Protein AF-A0A1W9UJ99-F1 (afdb_monomer_lite)

Structure (mmCIF, N/CA/C/O backbone):
data_AF-A0A1W9UJ99-F1
#
_entry.id   AF-A0A1W9UJ99-F1
#
loop_
_atom_site.group_PDB
_atom_site.id
_atom_site.type_symbol
_atom_site.label_atom_id
_atom_site.label_alt_id
_atom_site.label_comp_id
_atom_site.label_asym_id
_atom_site.label_entity_id
_atom_site.label_seq_id
_atom_site.pdbx_PDB_ins_code
_atom_site.Cartn_x
_atom_site.Cartn_y
_atom_site.Cartn_z
_atom_site.occupancy
_atom_site.B_iso_or_equiv
_atom_site.auth_seq_id
_atom_site.auth_comp_id
_atom_site.auth_asym_id
_atom_site.auth_atom_id
_atom_site.pdbx_PDB_model_num
ATOM 1 N N . MET A 1 1 ? -7.312 0.271 16.858 1.00 78.75 1 MET A N 1
ATOM 2 C CA . MET A 1 1 ? -7.108 1.267 15.788 1.00 78.75 1 MET A CA 1
ATOM 3 C C . MET A 1 1 ? -7.672 0.674 14.503 1.00 78.75 1 MET A C 1
ATOM 5 O O . MET A 1 1 ? -7.726 -0.551 14.440 1.00 78.75 1 MET A O 1
ATOM 9 N N . LYS A 1 2 ? -8.188 1.459 13.547 1.00 89.50 2 LYS A N 1
ATOM 10 C CA . LYS A 1 2 ? -8.565 0.886 12.242 1.00 89.50 2 LYS A CA 1
ATOM 11 C C . LYS A 1 2 ? -7.372 0.958 11.298 1.00 89.50 2 LYS A C 1
ATOM 13 O O . LYS A 1 2 ? -6.664 1.961 11.296 1.00 89.50 2 LYS A O 1
ATOM 18 N N . HIS A 1 3 ? -7.205 -0.092 10.507 1.00 94.25 3 HIS A N 1
ATOM 19 C CA . HIS A 1 3 ? -6.171 -0.203 9.491 1.00 94.25 3 HIS A CA 1
ATOM 20 C C . HIS A 1 3 ? -6.827 -0.331 8.126 1.00 94.25 3 HIS A C 1
ATOM 22 O O . HIS A 1 3 ? -7.921 -0.896 7.988 1.00 94.25 3 HIS A O 1
ATOM 28 N N . TYR A 1 4 ? -6.153 0.204 7.125 1.00 93.50 4 TYR A N 1
ATOM 29 C CA . TYR A 1 4 ? -6.561 0.146 5.741 1.00 93.50 4 TYR A CA 1
ATOM 30 C C . TYR A 1 4 ? -5.396 -0.363 4.914 1.00 93.50 4 TYR A C 1
ATOM 32 O O . TYR A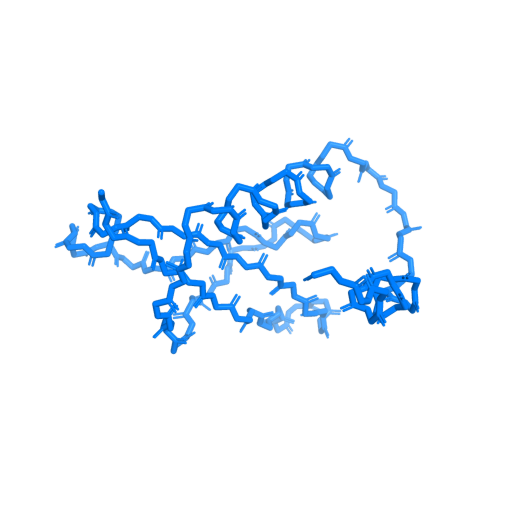 1 4 ? -4.245 -0.034 5.174 1.00 93.50 4 TYR A O 1
ATOM 40 N N . LYS A 1 5 ? -5.717 -1.133 3.884 1.00 93.44 5 LYS A N 1
ATOM 41 C CA . LYS A 1 5 ? -4.774 -1.546 2.857 1.00 93.44 5 LYS A CA 1
ATOM 42 C C . LYS A 1 5 ? -5.217 -1.062 1.493 1.00 93.44 5 LYS A C 1
ATOM 44 O O . LYS A 1 5 ? -6.407 -0.823 1.253 1.00 93.44 5 LYS A O 1
ATOM 49 N N . THR A 1 6 ? -4.268 -0.991 0.581 1.00 93.38 6 THR A N 1
ATOM 50 C CA . THR A 1 6 ? -4.518 -0.774 -0.834 1.00 93.38 6 THR A CA 1
ATOM 51 C C . THR A 1 6 ? -3.484 -1.502 -1.686 1.00 93.38 6 THR A C 1
ATOM 53 O O . THR A 1 6 ? -2.377 -1.792 -1.239 1.00 93.38 6 THR A O 1
ATOM 56 N N . THR A 1 7 ? -3.879 -1.821 -2.914 1.00 92.94 7 THR A N 1
ATOM 57 C CA . THR A 1 7 ? -2.957 -2.227 -3.968 1.00 92.94 7 THR A CA 1
ATOM 58 C C . THR A 1 7 ? -2.613 -0.994 -4.782 1.00 92.94 7 THR A C 1
ATOM 60 O O . THR A 1 7 ? -3.480 -0.408 -5.434 1.00 92.94 7 THR A O 1
ATOM 63 N N . VAL A 1 8 ? -1.341 -0.629 -4.760 1.00 92.69 8 VAL A N 1
ATOM 64 C CA . VAL A 1 8 ? -0.812 0.542 -5.444 1.00 92.69 8 VAL A CA 1
ATOM 65 C C . VAL A 1 8 ? -0.208 0.105 -6.767 1.00 92.69 8 VAL A C 1
ATOM 67 O O . VAL A 1 8 ? 0.452 -0.930 -6.847 1.00 92.69 8 VAL A O 1
ATOM 70 N N . HIS A 1 9 ? -0.447 0.884 -7.817 1.00 92.38 9 HIS A N 1
ATOM 71 C CA . HIS A 1 9 ? 0.190 0.702 -9.116 1.00 92.38 9 HIS A CA 1
ATOM 72 C C . HIS A 1 9 ? 1.147 1.861 -9.354 1.00 92.38 9 HIS A C 1
ATOM 74 O O . HIS A 1 9 ? 0.726 3.017 -9.352 1.00 92.38 9 HIS A O 1
ATOM 80 N N . CYS A 1 10 ? 2.428 1.561 -9.556 1.00 91.88 10 CYS A N 1
ATOM 81 C CA . CYS A 1 10 ? 3.395 2.581 -9.913 1.00 91.88 10 CYS A CA 1
ATOM 82 C C . CYS A 1 10 ? 3.343 2.846 -11.423 1.00 91.88 10 CYS A C 1
ATOM 84 O O . CYS A 1 10 ? 3.718 1.972 -12.202 1.00 91.88 10 CYS A O 1
ATOM 86 N N . PRO A 1 11 ? 2.971 4.054 -11.881 1.00 91.94 11 PRO A N 1
ATOM 87 C CA . PRO A 1 11 ? 2.932 4.363 -13.308 1.00 91.94 11 PRO A CA 1
ATOM 88 C C . PRO A 1 11 ? 4.328 4.513 -13.934 1.00 91.94 11 PRO A C 1
ATOM 90 O O . PRO A 1 11 ? 4.434 4.620 -15.155 1.00 91.94 11 PRO A O 1
ATOM 93 N N . VAL A 1 12 ? 5.392 4.565 -13.120 1.00 92.12 12 VAL A N 1
ATOM 94 C CA . VAL A 1 12 ? 6.770 4.780 -13.589 1.00 92.12 12 VAL A CA 1
ATOM 95 C C . VAL A 1 12 ? 7.451 3.464 -13.954 1.00 92.12 12 VAL A C 1
ATOM 97 O O . VAL A 1 12 ? 7.987 3.347 -15.054 1.00 92.12 12 VAL A O 1
ATOM 100 N N . CYS A 1 13 ? 7.427 2.476 -13.058 1.00 91.12 13 CYS A N 1
ATOM 101 C CA . CYS A 1 13 ? 8.013 1.152 -13.300 1.00 91.12 13 CYS A CA 1
ATOM 102 C C . CYS A 1 13 ? 6.972 0.068 -13.622 1.00 91.12 13 CYS A C 1
ATOM 104 O O . CYS A 1 13 ? 7.351 -1.075 -13.849 1.00 91.12 13 CYS A O 1
ATOM 106 N N . ASP A 1 14 ? 5.684 0.426 -13.675 1.00 90.62 14 ASP A N 1
ATOM 107 C CA . ASP A 1 14 ? 4.547 -0.460 -13.969 1.00 90.62 14 ASP A CA 1
ATOM 108 C C . ASP A 1 14 ? 4.363 -1.617 -12.965 1.00 90.62 14 ASP A C 1
ATOM 110 O O . ASP A 1 14 ? 3.611 -2.558 -13.217 1.00 90.62 14 ASP A O 1
ATOM 114 N N . THR A 1 15 ? 5.015 -1.548 -11.799 1.00 89.38 15 THR A N 1
ATOM 115 C CA . THR A 1 15 ? 4.892 -2.562 -10.747 1.00 89.38 15 THR A CA 1
ATOM 116 C C . THR A 1 15 ? 3.672 -2.320 -9.869 1.00 89.38 15 THR A C 1
ATOM 118 O O . THR A 1 15 ? 3.120 -1.216 -9.787 1.00 89.38 15 THR A O 1
ATOM 121 N N . LYS A 1 16 ? 3.234 -3.383 -9.197 1.00 91.50 16 LYS A N 1
ATOM 122 C CA . LYS A 1 16 ? 2.180 -3.323 -8.189 1.00 91.50 16 LYS A CA 1
ATOM 123 C C . LYS A 1 16 ? 2.739 -3.768 -6.855 1.00 91.50 16 LYS A C 1
ATOM 125 O O . LYS A 1 16 ? 3.518 -4.710 -6.809 1.00 91.50 16 LYS A O 1
ATO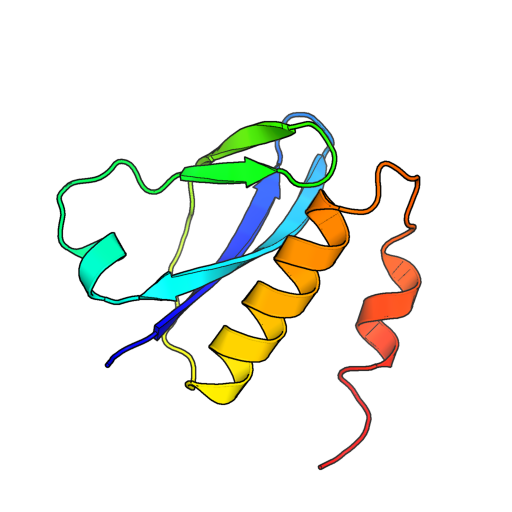M 130 N N . PHE A 1 17 ? 2.308 -3.109 -5.791 1.00 90.69 17 PHE A N 1
ATOM 131 C CA . PHE A 1 17 ? 2.679 -3.467 -4.429 1.00 90.69 17 PHE A CA 1
ATOM 132 C C . PHE A 1 17 ? 1.510 -3.221 -3.481 1.00 90.69 17 PHE A C 1
ATOM 134 O O . PHE A 1 17 ? 0.571 -2.480 -3.795 1.00 90.69 17 PHE A O 1
ATOM 141 N N . LEU A 1 18 ? 1.542 -3.882 -2.329 1.00 92.62 18 LEU A N 1
ATOM 142 C CA . LEU A 1 18 ? 0.601 -3.619 -1.252 1.00 92.62 18 LEU A CA 1
ATOM 143 C C . LEU A 1 18 ? 1.160 -2.527 -0.351 1.00 92.62 18 LEU A C 1
ATOM 145 O O . LEU A 1 18 ? 2.354 -2.479 -0.078 1.00 92.62 18 LEU A O 1
ATOM 149 N N . TYR A 1 19 ? 0.270 -1.659 0.106 1.00 93.69 19 TYR A N 1
ATOM 150 C CA . TYR A 1 19 ? 0.589 -0.660 1.109 1.00 93.69 19 TYR A CA 1
ATOM 151 C C . TYR A 1 19 ? -0.527 -0.609 2.141 1.00 93.69 19 TYR A C 1
ATOM 153 O O . TYR A 1 19 ? -1.703 -0.822 1.811 1.00 93.69 19 TYR A O 1
ATOM 161 N N . ALA A 1 20 ? -0.167 -0.349 3.391 1.00 93.12 20 ALA A N 1
ATOM 162 C CA . ALA A 1 20 ? -1.107 -0.279 4.492 1.00 93.12 20 ALA A CA 1
ATOM 163 C C . ALA A 1 20 ? -0.851 0.967 5.339 1.00 93.12 20 ALA A C 1
ATOM 165 O O . ALA A 1 20 ? 0.271 1.448 5.434 1.00 93.12 20 ALA A O 1
ATOM 166 N N . LEU A 1 21 ? -1.923 1.505 5.913 1.00 91.75 21 LEU A N 1
ATOM 167 C CA . LEU A 1 21 ? -1.892 2.695 6.752 1.00 91.75 21 LEU A CA 1
ATOM 168 C C . LEU A 1 21 ? -3.007 2.659 7.794 1.00 91.75 21 LEU A C 1
ATOM 170 O O . LEU A 1 21 ? -4.010 1.944 7.679 1.00 91.75 21 LEU A O 1
ATOM 174 N N . THR A 1 22 ? -2.825 3.453 8.830 1.00 91.62 22 THR A N 1
ATOM 175 C CA . THR A 1 22 ? -3.748 3.610 9.942 1.00 91.62 22 THR A CA 1
ATOM 176 C C . THR A 1 22 ? -4.830 4.656 9.649 1.00 91.62 22 THR A C 1
ATOM 178 O O . THR A 1 22 ? -4.715 5.487 8.751 1.00 91.62 22 THR A O 1
ATOM 181 N N . GLU A 1 23 ? -5.917 4.636 10.424 1.00 88.69 23 GLU A N 1
ATOM 182 C CA . GLU A 1 23 ? -6.977 5.655 10.349 1.00 88.69 23 GLU A CA 1
ATOM 183 C C . GLU A 1 23 ? -6.450 7.079 10.563 1.00 88.69 23 GLU A C 1
ATOM 185 O O . GLU A 1 23 ? -6.898 7.990 9.871 1.00 88.69 23 GLU A O 1
ATOM 190 N N . GLU A 1 24 ? -5.467 7.267 11.448 1.00 85.19 24 GLU A N 1
ATOM 191 C CA . GLU A 1 24 ? -4.878 8.586 11.709 1.00 85.19 24 GLU A CA 1
ATOM 192 C C . GLU A 1 24 ? -4.227 9.163 10.441 1.00 85.19 24 GLU A C 1
ATOM 194 O O . GLU A 1 24 ? -4.482 10.312 10.086 1.00 85.19 24 GLU A O 1
ATOM 199 N N . GLU A 1 25 ? -3.506 8.333 9.683 1.00 82.56 25 GLU A N 1
ATOM 200 C CA . GLU A 1 25 ? -2.880 8.721 8.411 1.00 82.56 25 GLU A CA 1
ATOM 201 C C . GLU A 1 25 ? -3.913 9.065 7.322 1.00 82.56 25 GLU A C 1
ATOM 203 O O . GLU A 1 25 ? -3.652 9.901 6.457 1.00 82.56 25 GLU A O 1
ATOM 208 N N . THR A 1 26 ? -5.119 8.480 7.377 1.00 77.75 26 THR A N 1
ATOM 209 C CA . THR A 1 26 ? -6.207 8.797 6.430 1.00 77.75 26 THR A CA 1
ATOM 210 C C . THR A 1 26 ? -6.937 10.109 6.720 1.00 77.75 26 THR A C 1
ATOM 212 O O . THR A 1 26 ? -7.481 10.724 5.800 1.00 77.75 26 THR A O 1
ATOM 215 N N . GLU A 1 27 ? -7.008 10.531 7.985 1.00 70.88 27 GLU A N 1
ATOM 216 C CA . GLU A 1 27 ? -7.856 11.652 8.415 1.00 70.88 27 GLU A CA 1
ATOM 217 C C . GLU A 1 27 ?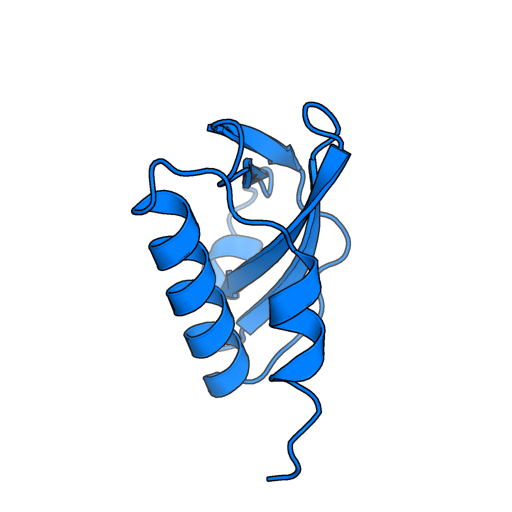 -7.157 13.021 8.307 1.00 70.88 27 GLU A C 1
ATOM 219 O O . GLU A 1 27 ? -7.825 14.059 8.239 1.00 70.88 27 GLU A O 1
ATOM 224 N N . GLU A 1 28 ? -5.825 13.058 8.215 1.00 66.12 28 GLU A N 1
ATOM 225 C CA . GLU A 1 28 ? -5.022 14.289 8.260 1.00 66.12 28 GLU A CA 1
ATOM 226 C C . GLU A 1 28 ? -4.957 15.104 6.945 1.00 66.12 28 GLU A C 1
ATOM 228 O O . GLU A 1 28 ? -3.955 15.755 6.688 1.00 66.12 28 GLU A O 1
ATOM 233 N N . ASN A 1 29 ? -5.993 15.149 6.089 1.00 52.47 29 ASN A N 1
ATOM 234 C CA . ASN A 1 29 ? -5.978 15.916 4.809 1.00 52.47 29 ASN A CA 1
ATOM 235 C C . ASN A 1 29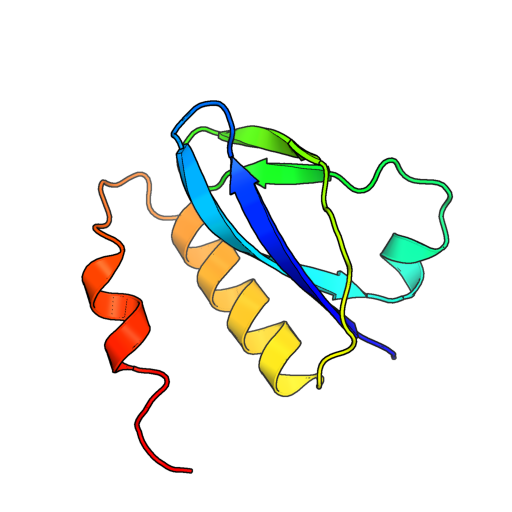 ? -4.701 15.710 3.951 1.00 52.47 29 ASN A C 1
ATOM 237 O O . ASN A 1 29 ? -4.375 16.547 3.101 1.00 52.47 29 ASN A O 1
ATOM 241 N N . ALA A 1 30 ? -3.964 14.628 4.191 1.00 60.22 30 ALA A N 1
ATOM 242 C CA . ALA A 1 30 ? -2.732 14.328 3.506 1.00 60.22 30 ALA A CA 1
ATOM 243 C C . ALA A 1 30 ? -3.107 13.822 2.120 1.00 60.22 30 ALA A C 1
ATOM 245 O O . ALA A 1 30 ? -4.045 13.038 1.954 1.00 60.22 30 ALA A O 1
ATOM 246 N N . ILE A 1 31 ? -2.397 14.304 1.107 1.00 67.06 31 ILE A N 1
ATOM 247 C CA . ILE A 1 31 ? -2.375 13.601 -0.168 1.00 67.06 31 ILE A CA 1
ATOM 248 C C . ILE A 1 31 ? -1.825 12.217 0.182 1.00 67.06 31 ILE A C 1
ATOM 250 O O . ILE A 1 31 ? -0.736 12.109 0.744 1.00 67.06 31 ILE A O 1
ATOM 254 N N . LEU A 1 32 ? -2.655 11.193 0.001 1.00 84.06 32 LEU A N 1
ATOM 255 C CA . LEU A 1 32 ? -2.304 9.830 0.360 1.00 84.06 32 LEU A CA 1
ATOM 256 C C . LEU A 1 32 ? -1.359 9.318 -0.714 1.00 84.06 32 LEU A C 1
ATOM 258 O O . LEU A 1 32 ? -1.807 8.912 -1.780 1.00 84.06 32 LEU A O 1
ATOM 262 N N . GLU A 1 33 ? -0.066 9.380 -0.435 1.00 89.38 33 GLU A N 1
ATOM 263 C CA . GLU A 1 33 ? 0.990 8.923 -1.329 1.00 89.38 33 GLU A CA 1
ATOM 264 C C . GLU A 1 33 ? 1.840 7.878 -0.604 1.00 89.38 33 GLU A C 1
ATOM 266 O O . GLU A 1 33 ? 2.066 7.977 0.603 1.00 89.38 33 GLU A O 1
ATOM 271 N N . ALA A 1 34 ? 2.337 6.893 -1.344 1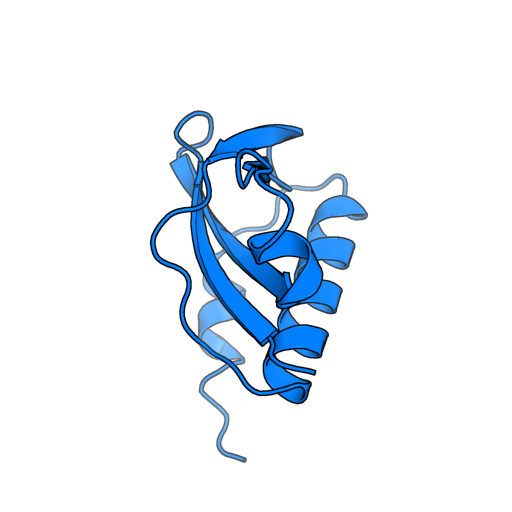.00 89.25 34 ALA A N 1
ATOM 272 C CA . ALA A 1 34 ? 3.377 5.983 -0.879 1.00 89.25 34 ALA A CA 1
ATOM 273 C C . ALA A 1 34 ? 4.589 6.072 -1.799 1.00 89.25 34 ALA A C 1
ATOM 275 O O . ALA A 1 34 ? 4.475 6.431 -2.970 1.00 89.25 34 ALA A O 1
ATOM 276 N N . MET A 1 35 ? 5.756 5.724 -1.273 1.00 91.19 35 MET A N 1
ATOM 277 C CA . MET A 1 35 ? 6.936 5.533 -2.104 1.00 91.19 35 MET A CA 1
ATOM 278 C C . MET A 1 35 ? 6.819 4.175 -2.799 1.00 91.19 35 MET A C 1
ATOM 280 O O . MET A 1 35 ? 6.478 3.175 -2.180 1.00 91.19 35 MET A O 1
ATOM 284 N N . CYS A 1 36 ? 7.086 4.110 -4.097 1.00 92.81 36 CYS A N 1
ATOM 285 C CA . CYS A 1 36 ? 7.232 2.826 -4.759 1.00 92.81 36 CYS A CA 1
ATOM 286 C C . CYS A 1 36 ? 8.536 2.180 -4.274 1.00 92.81 36 CYS A C 1
ATOM 288 O O . CYS A 1 36 ? 9.597 2.763 -4.515 1.00 92.81 36 CYS A O 1
ATOM 290 N N . PRO A 1 37 ? 8.498 0.986 -3.658 1.00 89.69 37 PRO A N 1
ATOM 291 C CA . PRO A 1 37 ? 9.707 0.386 -3.108 1.00 89.69 37 PRO A CA 1
ATOM 292 C C . PRO A 1 37 ? 10.701 -0.031 -4.206 1.00 89.69 37 PRO A C 1
ATOM 294 O O . PRO A 1 37 ? 11.898 -0.077 -3.973 1.00 89.69 37 PRO A O 1
ATOM 297 N N . TYR A 1 38 ? 10.230 -0.221 -5.444 1.00 87.88 38 TYR A N 1
ATOM 298 C CA . TYR A 1 38 ? 11.063 -0.650 -6.573 1.00 87.88 38 TYR A CA 1
ATOM 299 C C . TYR A 1 38 ? 11.815 0.478 -7.289 1.00 87.88 38 TYR A C 1
ATOM 301 O O . TYR A 1 38 ? 12.894 0.257 -7.831 1.00 87.88 38 TYR A O 1
ATOM 309 N N . CYS A 1 39 ? 11.221 1.671 -7.400 1.00 90.06 39 CYS A N 1
ATOM 310 C CA . CYS A 1 39 ? 11.811 2.775 -8.173 1.00 90.06 39 CYS A CA 1
ATOM 311 C C . CYS A 1 39 ? 12.000 4.068 -7.373 1.00 90.06 39 CYS A C 1
ATOM 313 O O . CYS A 1 39 ? 12.578 5.019 -7.897 1.00 90.06 39 CYS A O 1
ATOM 315 N N . GLY A 1 40 ? 11.516 4.116 -6.129 1.00 89.88 40 GLY A N 1
ATOM 316 C CA . GLY A 1 40 ? 11.626 5.267 -5.233 1.00 89.88 40 GLY A CA 1
ATOM 317 C C . GLY A 1 40 ? 10.704 6.444 -5.570 1.00 89.88 40 GLY A C 1
ATOM 318 O O . GLY A 1 40 ? 10.763 7.470 -4.895 1.00 89.88 40 GLY A O 1
ATOM 319 N N . GLU A 1 41 ? 9.858 6.333 -6.597 1.00 92.50 41 GLU A N 1
ATOM 320 C CA . GLU A 1 41 ? 8.928 7.398 -6.989 1.00 92.50 41 GLU A CA 1
ATOM 321 C C . GLU A 1 41 ? 7.692 7.427 -6.087 1.00 92.50 41 GLU A C 1
ATOM 323 O O . GLU A 1 41 ? 7.172 6.382 -5.697 1.00 92.50 41 GLU A O 1
ATOM 328 N N . MET A 1 42 ? 7.192 8.628 -5.790 1.00 92.00 42 MET A N 1
ATOM 329 C CA . MET A 1 42 ? 5.961 8.804 -5.017 1.00 92.00 42 MET A CA 1
ATOM 330 C C . MET A 1 42 ? 4.741 8.531 -5.895 1.00 92.00 42 MET A C 1
ATOM 332 O O . MET A 1 42 ? 4.659 9.000 -7.033 1.00 92.00 42 MET A O 1
ATOM 336 N N . VAL A 1 43 ? 3.797 7.761 -5.365 1.00 91.50 43 VAL A N 1
ATOM 337 C CA . VAL A 1 43 ? 2.606 7.309 -6.081 1.00 91.50 43 VAL A CA 1
ATOM 338 C C . VAL A 1 43 ? 1.357 7.521 -5.240 1.00 91.50 43 VAL A C 1
ATOM 340 O O . VAL A 1 43 ? 1.343 7.229 -4.045 1.00 91.50 43 VAL A O 1
ATOM 343 N N . ASP A 1 44 ? 0.301 8.014 -5.881 1.00 90.12 44 ASP A N 1
ATOM 344 C CA . ASP A 1 44 ? -0.991 8.227 -5.239 1.00 90.12 44 ASP A CA 1
ATOM 345 C C . ASP A 1 44 ? -1.626 6.890 -4.826 1.00 90.12 44 ASP A C 1
ATOM 347 O O . ASP A 1 44 ? -1.695 5.927 -5.599 1.00 90.12 44 ASP A O 1
ATOM 351 N N . LEU A 1 45 ? -2.147 6.845 -3.605 1.00 88.38 45 LEU A N 1
ATOM 352 C CA . LEU A 1 45 ? -2.915 5.725 -3.088 1.00 88.38 45 LEU A CA 1
ATOM 353 C C . LEU A 1 45 ? -4.366 5.830 -3.559 1.00 88.38 45 LEU A C 1
ATOM 355 O O . LEU A 1 45 ? -5.076 6.797 -3.279 1.00 88.38 45 LEU A O 1
ATOM 359 N N . GLU A 1 46 ? -4.856 4.780 -4.212 1.00 78.75 46 GLU A N 1
ATOM 360 C CA . GLU A 1 46 ? -6.257 4.682 -4.613 1.00 78.75 46 GLU A CA 1
ATOM 361 C C . GLU A 1 46 ? -7.009 3.642 -3.771 1.00 78.75 46 GLU A C 1
ATOM 363 O O . GLU A 1 46 ? -6.453 2.628 -3.374 1.00 78.75 46 GLU A O 1
ATOM 368 N N . LYS A 1 47 ? -8.313 3.848 -3.535 1.00 83.88 47 LYS A N 1
ATOM 369 C CA . LYS A 1 47 ? -9.257 2.825 -3.021 1.00 83.88 47 LYS A CA 1
ATOM 370 C C . LYS A 1 47 ? -8.786 2.046 -1.776 1.00 83.88 47 LYS A C 1
ATOM 372 O O . LYS A 1 47 ? -8.614 0.827 -1.806 1.00 83.88 47 LYS A O 1
ATOM 377 N N . LEU A 1 48 ? -8.695 2.740 -0.648 1.00 90.00 48 LEU A N 1
ATOM 378 C CA . LEU A 1 48 ? -8.451 2.119 0.654 1.00 90.00 48 LEU A CA 1
ATOM 379 C C . LEU A 1 48 ? -9.553 1.123 1.043 1.00 90.00 48 LEU A C 1
ATOM 381 O O . LEU A 1 48 ? -10.746 1.421 0.950 1.00 90.00 48 LEU A O 1
ATOM 385 N N . THR A 1 49 ? -9.147 -0.045 1.536 1.00 91.62 49 THR A N 1
ATOM 386 C CA . THR A 1 49 ? -10.044 -1.088 2.047 1.00 91.62 49 THR A CA 1
ATOM 387 C C . THR A 1 49 ? -9.660 -1.440 3.484 1.00 91.62 49 THR A C 1
ATOM 389 O O . THR A 1 49 ? -8.479 -1.661 3.735 1.00 91.62 49 THR A O 1
ATOM 392 N N . PRO A 1 50 ? -10.608 -1.525 4.436 1.00 94.88 50 PRO A N 1
ATOM 393 C CA . PRO A 1 50 ? -10.295 -1.923 5.808 1.00 94.88 50 PRO A CA 1
ATOM 394 C C . PRO A 1 50 ? -9.625 -3.304 5.880 1.00 94.88 50 PRO A C 1
ATOM 396 O O . PRO A 1 50 ? -10.041 -4.228 5.175 1.00 94.88 50 PRO A O 1
ATOM 399 N N . CYS A 1 51 ? -8.641 -3.467 6.764 1.00 92.56 51 CYS A N 1
ATOM 400 C CA . CYS A 1 51 ? -7.979 -4.743 7.052 1.00 92.56 51 CYS A CA 1
ATOM 401 C C . CYS A 1 51 ? -7.853 -5.004 8.564 1.00 92.56 51 CYS A C 1
ATOM 403 O O . CYS A 1 51 ? -8.137 -4.137 9.394 1.00 92.56 51 CYS A O 1
ATOM 405 N N . SER A 1 52 ? -7.496 -6.241 8.925 1.00 95.81 52 SER A N 1
ATOM 406 C CA . SER A 1 52 ? -7.129 -6.599 10.298 1.00 95.81 52 SER A CA 1
ATOM 407 C C . SER A 1 52 ? -5.736 -6.064 10.647 1.00 95.81 52 SER A C 1
ATOM 409 O O . SER A 1 52 ? -4.961 -5.714 9.766 1.00 95.81 52 SER A O 1
ATOM 411 N N . GLU A 1 53 ? -5.427 -6.015 11.943 1.00 94.94 53 GLU A N 1
ATOM 412 C CA . GLU A 1 53 ? -4.094 -5.660 12.457 1.00 94.94 53 GLU A CA 1
ATOM 413 C C . GLU A 1 53 ? -3.005 -6.611 11.951 1.00 94.94 53 GLU A C 1
ATOM 415 O O . GLU A 1 53 ? -2.003 -6.134 11.450 1.00 94.94 53 GLU A O 1
ATOM 420 N N . VAL A 1 54 ? -3.265 -7.923 11.935 1.00 95.25 54 VAL A N 1
ATOM 421 C CA . VAL A 1 54 ? -2.325 -8.923 11.391 1.00 95.25 54 VAL A CA 1
ATOM 422 C C . VAL A 1 54 ? -1.964 -8.620 9.930 1.00 95.25 54 VAL A C 1
ATOM 424 O O . VAL A 1 54 ? -0.802 -8.469 9.605 1.00 95.25 54 VAL A O 1
ATOM 427 N N . ILE A 1 55 ? -2.964 -8.397 9.064 1.00 93.56 55 ILE A N 1
ATOM 428 C CA . ILE A 1 55 ? -2.720 -8.072 7.645 1.00 93.56 55 ILE A CA 1
ATOM 429 C C . ILE A 1 55 ? -1.972 -6.742 7.488 1.00 93.56 55 ILE A C 1
ATOM 431 O O . ILE A 1 55 ? -1.244 -6.552 6.520 1.00 93.56 55 ILE A O 1
ATOM 435 N N . PHE A 1 56 ? -2.223 -5.780 8.375 1.00 94.12 56 PHE A N 1
ATOM 436 C CA . PHE A 1 56 ? -1.492 -4.520 8.370 1.00 94.12 56 PHE A CA 1
ATOM 437 C C . PHE A 1 56 ? -0.012 -4.756 8.689 1.00 94.12 56 PHE A C 1
ATOM 439 O O . PHE A 1 56 ? 0.826 -4.296 7.924 1.00 94.12 56 PHE A O 1
ATOM 446 N N . GLU A 1 57 ? 0.288 -5.499 9.755 1.00 94.69 57 GLU A N 1
ATOM 447 C CA . GLU A 1 57 ? 1.659 -5.841 10.151 1.00 94.69 57 GLU A CA 1
ATOM 448 C C . GLU A 1 57 ? 2.385 -6.605 9.035 1.00 94.69 57 GLU A C 1
ATOM 450 O O . GLU A 1 57 ? 3.462 -6.173 8.633 1.00 94.69 57 GLU A O 1
ATOM 455 N N . ASP A 1 58 ? 1.747 -7.624 8.446 1.00 94.69 58 ASP A N 1
ATOM 456 C CA . ASP A 1 58 ? 2.321 -8.411 7.343 1.00 94.69 58 ASP A CA 1
ATOM 457 C C . ASP A 1 58 ? 2.673 -7.531 6.127 1.00 94.69 58 ASP A C 1
ATOM 459 O O . ASP A 1 58 ? 3.732 -7.671 5.521 1.00 94.69 58 ASP A O 1
ATOM 463 N N . ILE A 1 59 ? 1.788 -6.596 5.748 1.00 94.00 59 ILE A N 1
ATOM 464 C CA . ILE A 1 59 ? 2.037 -5.697 4.608 1.00 94.00 59 ILE A CA 1
ATOM 465 C C . ILE A 1 59 ? 3.182 -4.729 4.911 1.00 94.00 59 ILE A C 1
ATOM 467 O O . ILE A 1 59 ? 3.961 -4.427 4.009 1.00 94.00 59 ILE A O 1
ATOM 471 N N . ILE A 1 60 ? 3.261 -4.212 6.139 1.00 93.38 60 ILE A N 1
ATOM 472 C CA . ILE A 1 60 ? 4.322 -3.282 6.532 1.00 93.38 60 ILE A CA 1
ATOM 473 C C . ILE A 1 60 ? 5.677 -3.989 6.552 1.00 93.38 60 ILE A C 1
ATOM 475 O O . ILE A 1 60 ? 6.616 -3.440 5.988 1.00 93.38 60 ILE A O 1
ATOM 479 N N . GLU A 1 61 ? 5.763 -5.198 7.112 1.00 93.06 61 GLU A N 1
ATOM 480 C CA . GLU A 1 61 ? 6.997 -5.997 7.131 1.00 93.06 61 GLU A CA 1
ATOM 481 C C . GL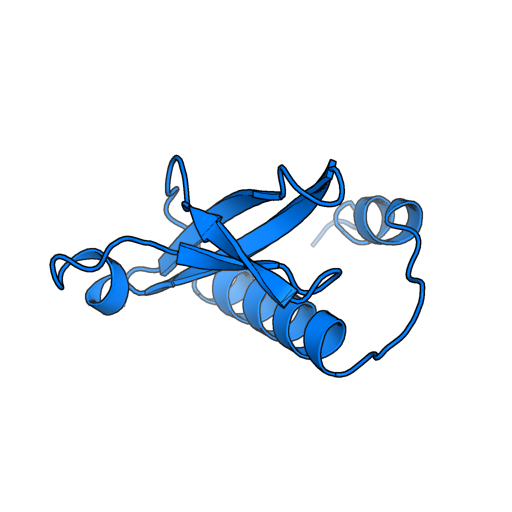U A 1 61 ? 7.520 -6.232 5.708 1.00 93.06 61 GLU A C 1
ATOM 483 O O . GLU A 1 61 ? 8.645 -5.857 5.390 1.00 93.06 61 GLU A O 1
ATOM 488 N N . VAL A 1 62 ? 6.658 -6.709 4.804 1.00 90.94 62 VAL A N 1
ATOM 489 C CA . VAL A 1 62 ? 7.020 -6.945 3.395 1.00 90.94 62 VAL A CA 1
ATOM 490 C C . VAL A 1 62 ? 7.420 -5.653 2.686 1.00 90.94 62 VAL A C 1
ATOM 492 O O . VAL A 1 62 ? 8.337 -5.635 1.869 1.00 90.94 62 VAL A O 1
ATOM 495 N N . TYR A 1 63 ? 6.723 -4.552 2.959 1.00 90.69 63 TYR A N 1
ATOM 496 C CA . TYR A 1 63 ? 7.036 -3.267 2.345 1.00 90.69 63 TYR A CA 1
ATOM 497 C C . TYR A 1 63 ? 8.380 -2.703 2.834 1.00 90.69 63 TYR A C 1
ATOM 499 O O . TYR A 1 63 ? 9.118 -2.130 2.032 1.00 90.69 63 TYR A O 1
ATOM 507 N N . GLU A 1 64 ? 8.709 -2.862 4.119 1.00 89.75 64 GLU A N 1
ATOM 508 C CA . GLU A 1 64 ? 10.014 -2.490 4.676 1.00 89.75 64 GLU A CA 1
ATOM 509 C C . GLU A 1 64 ? 11.134 -3.373 4.110 1.00 89.75 64 GLU A C 1
ATOM 511 O O . GLU A 1 64 ? 12.155 -2.834 3.681 1.00 89.75 64 GLU A O 1
ATOM 516 N N . ASP A 1 65 ? 10.909 -4.682 3.977 1.00 88.38 65 ASP A N 1
ATOM 517 C CA . ASP A 1 65 ? 11.856 -5.601 3.333 1.00 88.38 65 ASP A CA 1
ATOM 518 C C . ASP A 1 65 ? 12.145 -5.190 1.879 1.00 88.38 65 ASP A C 1
ATOM 520 O O . ASP A 1 65 ? 13.305 -5.094 1.471 1.00 88.38 65 ASP A O 1
ATOM 524 N N . LEU A 1 66 ? 11.106 -4.844 1.106 1.00 85.44 66 LEU A N 1
ATOM 525 C CA . LEU A 1 66 ? 11.258 -4.352 -0.269 1.00 85.44 66 LEU A CA 1
ATOM 526 C C . LEU A 1 66 ? 12.006 -3.008 -0.359 1.00 85.44 66 LEU A C 1
ATOM 528 O O . LEU A 1 66 ? 12.551 -2.693 -1.414 1.00 85.44 66 LEU A O 1
ATOM 532 N N . LEU A 1 67 ? 12.005 -2.193 0.701 1.00 83.56 67 LEU A N 1
ATOM 533 C CA . LEU A 1 67 ? 12.768 -0.941 0.761 1.00 83.56 67 LEU A CA 1
ATOM 534 C C . LEU A 1 67 ? 14.227 -1.155 1.186 1.00 83.56 67 LEU A C 1
ATOM 536 O O . LEU A 1 67 ? 15.091 -0.364 0.799 1.00 83.56 67 LEU A O 1
ATOM 540 N N . GLU A 1 68 ? 14.498 -2.164 2.016 1.00 79.06 68 GLU A N 1
ATOM 541 C CA . GLU A 1 68 ? 15.848 -2.498 2.483 1.00 79.06 68 GLU A CA 1
ATOM 542 C C . GLU A 1 68 ? 16.643 -3.316 1.452 1.00 79.06 68 GLU A C 1
ATOM 544 O O . GLU A 1 68 ? 17.870 -3.174 1.363 1.00 79.06 68 GLU A O 1
ATOM 549 N N . GLU A 1 69 ? 15.970 -4.129 0.635 1.00 63.41 69 GLU A N 1
ATOM 550 C CA . GLU A 1 69 ? 16.595 -4.829 -0.483 1.00 63.41 69 GLU A CA 1
ATOM 551 C C . GLU A 1 69 ? 16.768 -3.907 -1.705 1.00 63.41 69 GLU A C 1
ATOM 553 O O . GLU A 1 69 ? 15.862 -3.678 -2.495 1.00 63.41 69 GLU A O 1
ATOM 558 N N . ASP A 1 70 ? 17.991 -3.417 -1.922 1.00 51.50 70 ASP A N 1
ATOM 559 C CA . ASP A 1 70 ? 18.426 -2.669 -3.121 1.00 51.50 70 ASP A CA 1
ATOM 560 C C . ASP A 1 70 ? 18.476 -3.567 -4.399 1.00 51.50 70 ASP A C 1
ATOM 562 O O . ASP A 1 70 ? 19.411 -3.473 -5.198 1.00 51.50 70 ASP A O 1
ATOM 566 N N . PHE A 1 71 ? 17.554 -4.530 -4.580 1.00 45.88 71 PHE A N 1
ATOM 567 C CA . PHE A 1 71 ? 17.749 -5.669 -5.493 1.00 45.88 71 PHE A CA 1
ATOM 568 C C . PHE A 1 71 ? 16.507 -6.133 -6.282 1.00 45.88 71 PHE A C 1
ATOM 570 O O . PHE A 1 71 ? 15.382 -6.134 -5.803 1.00 45.88 71 PHE A O 1
ATOM 577 N N . GLU A 1 72 ? 16.755 -6.547 -7.533 1.00 47.78 72 GLU A N 1
ATOM 578 C CA . GLU A 1 72 ? 15.812 -7.150 -8.489 1.00 47.78 72 GLU A CA 1
ATOM 579 C C . GLU A 1 72 ? 15.026 -8.327 -7.870 1.00 47.78 72 GLU A C 1
ATOM 581 O O . GLU A 1 72 ? 15.516 -9.456 -7.883 1.00 47.78 72 GLU A O 1
ATOM 586 N N . PHE A 1 73 ? 13.808 -8.094 -7.368 1.00 45.91 73 PHE A N 1
ATOM 587 C CA . PHE A 1 73 ? 12.909 -9.167 -6.927 1.00 45.91 73 PHE A CA 1
ATOM 588 C C . PHE A 1 73 ? 11.732 -9.333 -7.900 1.00 45.91 73 PHE A C 1
ATOM 590 O O . PHE A 1 73 ? 10.975 -8.393 -8.159 1.00 45.91 73 PHE A O 1
ATOM 597 N N . ASP A 1 74 ? 11.620 -10.533 -8.476 1.00 46.62 74 ASP A N 1
ATOM 598 C CA . ASP A 1 74 ? 10.589 -10.942 -9.433 1.00 46.62 74 ASP A CA 1
ATOM 599 C C . ASP A 1 74 ? 9.322 -11.353 -8.657 1.00 46.62 74 ASP A C 1
ATOM 601 O O . ASP A 1 74 ? 9.360 -12.222 -7.790 1.00 46.62 74 ASP A O 1
ATOM 605 N N . ILE A 1 75 ? 8.199 -10.687 -8.934 1.00 50.34 75 ILE A N 1
ATOM 606 C CA . ILE A 1 75 ? 6.956 -10.704 -8.131 1.00 50.34 75 ILE A CA 1
ATOM 607 C C . ILE A 1 75 ? 6.221 -12.065 -8.172 1.00 50.34 75 ILE A C 1
ATOM 609 O O . ILE A 1 75 ? 5.271 -12.279 -7.422 1.00 50.34 75 ILE A O 1
ATOM 613 N N . GLU A 1 76 ? 6.657 -13.010 -9.007 1.00 50.75 76 GLU A N 1
ATOM 614 C CA . GLU A 1 76 ? 5.987 -14.308 -9.185 1.00 50.75 76 GLU A CA 1
ATOM 615 C C . GLU A 1 76 ? 6.048 -15.237 -7.951 1.00 50.75 76 GLU A C 1
ATOM 617 O O . GLU A 1 76 ? 5.240 -16.156 -7.868 1.00 50.75 76 GLU A O 1
ATOM 622 N N . GLU A 1 77 ? 6.931 -15.002 -6.971 1.00 48.56 77 GLU A N 1
ATOM 623 C CA . GLU A 1 77 ? 7.075 -15.884 -5.792 1.00 48.56 77 GLU A CA 1
ATOM 624 C C . GLU A 1 77 ? 6.133 -15.513 -4.622 1.00 48.56 77 GLU A C 1
ATOM 626 O O . GLU A 1 77 ? 5.747 -16.374 -3.837 1.00 48.56 77 GLU A O 1
ATOM 631 N N . PHE A 1 78 ? 5.661 -14.262 -4.542 1.00 48.97 78 PHE A N 1
ATOM 632 C CA . PHE A 1 78 ? 4.834 -13.790 -3.416 1.00 48.97 78 PHE A CA 1
ATOM 633 C C . PHE A 1 78 ? 3.345 -14.183 -3.530 1.00 48.97 78 PHE A C 1
ATOM 635 O O . PHE A 1 78 ? 2.620 -14.206 -2.535 1.00 48.97 78 PHE A O 1
ATOM 642 N N . GLU A 1 79 ? 2.859 -14.513 -4.734 1.00 50.50 79 GLU A N 1
ATOM 643 C CA . GLU A 1 79 ? 1.480 -14.998 -4.922 1.00 50.50 79 GLU A CA 1
ATOM 644 C C . GLU A 1 79 ? 1.288 -16.455 -4.450 1.00 50.50 79 GLU A C 1
ATOM 646 O O . GLU A 1 79 ? 0.154 -16.834 -4.158 1.00 50.50 79 GLU A O 1
ATOM 651 N N . GLU A 1 80 ? 2.354 -17.260 -4.318 1.00 50.09 80 GLU A N 1
ATOM 652 C CA . GLU A 1 80 ? 2.252 -18.657 -3.856 1.00 50.09 80 GLU A CA 1
ATOM 653 C C . GLU A 1 80 ? 2.233 -18.805 -2.319 1.00 50.09 80 GLU A C 1
ATOM 655 O O . GLU A 1 80 ? 1.606 -19.737 -1.817 1.00 50.09 80 GLU A O 1
ATOM 660 N N . GLU A 1 81 ? 2.828 -17.885 -1.548 1.00 49.91 81 GLU A N 1
ATOM 661 C CA . GLU A 1 81 ? 2.863 -17.982 -0.071 1.00 49.91 81 GLU A CA 1
ATOM 662 C C . GLU A 1 81 ? 1.559 -17.559 0.631 1.00 49.91 81 GLU A C 1
ATOM 664 O O . GLU A 1 81 ? 1.345 -17.888 1.796 1.00 49.91 81 GLU A O 1
ATOM 669 N N . LEU A 1 82 ? 0.641 -16.878 -0.063 1.00 49.78 82 LEU A N 1
ATOM 670 C CA . LEU A 1 82 ? -0.649 -16.449 0.504 1.00 49.78 82 LEU A CA 1
ATOM 671 C C . LEU A 1 82 ? -1.785 -17.481 0.352 1.00 49.78 82 LEU A C 1
ATOM 673 O O . LEU A 1 82 ? -2.895 -17.222 0.823 1.00 49.78 82 LEU A O 1
ATOM 677 N N . ASP A 1 83 ? -1.532 -18.634 -0.282 1.00 48.75 83 ASP A N 1
ATOM 678 C CA . ASP A 1 83 ? -2.526 -19.700 -0.524 1.00 48.75 83 ASP A CA 1
ATOM 679 C C . ASP A 1 83 ? -2.331 -20.944 0.385 1.00 48.75 83 ASP A C 1
ATOM 681 O O . ASP A 1 83 ? -3.026 -21.952 0.228 1.00 48.75 83 ASP A O 1
ATOM 685 N N . GLU A 1 84 ? -1.428 -20.900 1.380 1.00 44.66 84 GLU A N 1
ATOM 686 C CA . GLU A 1 84 ? -1.290 -21.955 2.404 1.00 44.66 84 GLU A CA 1
ATOM 687 C C . GLU A 1 84 ? -2.159 -21.693 3.656 1.00 44.66 84 GLU A C 1
ATOM 689 O O . GLU A 1 84 ? -1.714 -21.202 4.688 1.00 44.66 84 GLU A O 1
ATOM 694 N N . ASP A 1 85 ? -3.438 -22.063 3.524 1.00 49.47 85 ASP A N 1
ATOM 695 C CA . ASP A 1 85 ? -4.399 -22.552 4.540 1.00 49.47 85 ASP A CA 1
ATOM 696 C C . ASP A 1 85 ? -4.001 -22.439 6.037 1.00 49.47 85 ASP A C 1
ATOM 698 O O . ASP A 1 85 ? -3.490 -23.408 6.602 1.00 49.47 85 ASP A O 1
ATOM 702 N N . TRP A 1 86 ? -4.334 -21.320 6.706 1.00 44.12 86 TRP A N 1
ATOM 703 C CA . TRP A 1 86 ? -4.458 -21.209 8.180 1.00 44.12 86 TRP A CA 1
ATOM 704 C C . TRP A 1 86 ? -5.689 -20.395 8.614 1.00 44.12 86 TRP A C 1
ATOM 706 O O . TRP A 1 86 ? -5.917 -19.288 8.075 1.00 44.12 86 TRP A O 1
#

Foldseek 3Di:
DWKWKAWFADPPVRDIAIAMDDPVLVPPPDQQWDQDLQPRDIGGTPDIDIDDPVVNVVRVVVSVVSNVPPDDDDPVPVVVVVPPDD

Sequence (86 aa):
MKHYKTTVHCPVCDTKFLYALTEEETEENAILEAMCPYCGEMVDLEKLTPCSEVIFEDIIEVYEDLLEEDFEFDIEEFEEELDEDW

Secondary structure (DSSP, 8-state):
--EEEEEEE-TTT--EEEEEEEHHHHHS----EEE-TTT--EEE----EEE-HHHHHHHHHHHHHHHH--S---GGGTTTGGGS--

Radius of gyration: 13.2 Å; chains: 1; bounding box: 29×38×30 Å

pLDDT: mean 80.15, std 17.61, range [44.12, 95.81]